Protein AF-A0A1V4XGP1-F1 (afdb_monomer)

Secondary structure (DSSP, 8-state):
----SSS-HHHHHHHHHHHHHTTSEEE-TTS-EEE-HHHHHHHHHHHTS--GGG-----------------------------

Foldseek 3Di:
DDPVDPDPVVVCVVVVVVCVVVVQWDQDPVRDIDGDPVVVVVVVVVCVVPPPVPDDPPPPPPPDDDDDDDDDDDDDDDDDDDD

Structure (mmCIF, N/CA/C/O backbone):
data_AF-A0A1V4XGP1-F1
#
_entry.id   AF-A0A1V4XGP1-F1
#
loop_
_atom_site.group_PDB
_atom_site.id
_atom_site.type_symbol
_atom_site.label_atom_id
_atom_site.label_alt_id
_atom_site.label_comp_id
_atom_site.label_asym_id
_atom_site.label_entity_id
_atom_site.label_seq_id
_atom_site.pdbx_PDB_ins_code
_atom_site.Cartn_x
_atom_site.Cartn_y
_atom_site.Cartn_z
_atom_site.occupancy
_atom_site.B_iso_or_equiv
_atom_site.auth_seq_id
_atom_site.auth_comp_id
_atom_site.auth_asym_id
_atom_site.auth_atom_id
_atom_site.pdbx_PDB_model_num
ATOM 1 N N . MET A 1 1 ? 9.785 -14.941 -13.033 1.00 42.53 1 MET A N 1
ATOM 2 C CA . MET A 1 1 ? 9.124 -13.788 -12.382 1.00 42.53 1 MET A CA 1
ATOM 3 C C . MET A 1 1 ? 7.625 -13.976 -12.537 1.00 42.53 1 MET A C 1
ATOM 5 O O . MET A 1 1 ? 7.117 -13.830 -13.642 1.00 42.53 1 MET A O 1
ATOM 9 N N . SER A 1 2 ? 6.945 -14.425 -11.486 1.00 42.56 2 SER A N 1
ATOM 10 C CA . SER A 1 2 ? 5.509 -14.713 -11.509 1.00 42.56 2 SER A CA 1
ATOM 11 C C . SER A 1 2 ? 4.721 -13.416 -11.695 1.00 42.56 2 SER A C 1
ATOM 13 O O . SER A 1 2 ? 4.628 -12.602 -10.776 1.00 42.56 2 SER A O 1
ATOM 15 N N . ARG A 1 3 ? 4.165 -13.203 -12.892 1.00 60.34 3 ARG A N 1
ATOM 16 C CA . ARG A 1 3 ? 3.145 -12.175 -13.126 1.00 60.34 3 ARG A CA 1
ATOM 17 C C . ARG A 1 3 ? 1.856 -12.672 -12.476 1.00 60.34 3 ARG A C 1
ATOM 19 O O . ARG A 1 3 ? 1.062 -13.343 -13.111 1.00 60.34 3 ARG A O 1
ATOM 26 N N . LEU A 1 4 ? 1.704 -12.408 -11.178 1.00 61.78 4 LEU A N 1
ATOM 27 C CA . LEU A 1 4 ? 0.500 -12.774 -10.418 1.00 61.78 4 LEU A CA 1
ATOM 28 C C . LEU A 1 4 ? -0.737 -11.992 -10.899 1.00 61.78 4 LEU A C 1
ATOM 30 O O . LEU A 1 4 ? -1.871 -12.365 -10.629 1.00 61.78 4 LEU A O 1
ATOM 34 N N . LEU A 1 5 ? -0.504 -10.887 -11.606 1.00 63.38 5 LEU A N 1
ATOM 35 C CA . LEU A 1 5 ? -1.524 -10.046 -12.197 1.00 63.38 5 LEU A CA 1
ATOM 36 C C . LEU A 1 5 ? -1.294 -10.069 -13.707 1.00 63.38 5 LEU A C 1
ATOM 38 O O . LEU A 1 5 ? -0.256 -9.594 -14.169 1.00 63.38 5 LEU A O 1
ATOM 42 N N . ASP A 1 6 ? -2.272 -10.539 -14.481 1.00 73.75 6 ASP A N 1
ATOM 43 C CA . ASP A 1 6 ? -2.339 -10.376 -15.948 1.00 73.75 6 ASP A CA 1
ATOM 44 C C . ASP A 1 6 ? -2.554 -8.902 -16.354 1.00 73.75 6 ASP A C 1
ATOM 46 O O . ASP A 1 6 ? -3.220 -8.570 -17.336 1.00 73.75 6 ASP A O 1
ATOM 50 N N . LYS A 1 7 ? -2.041 -7.973 -15.546 1.00 74.12 7 LYS A N 1
ATOM 51 C CA . LYS A 1 7 ? -2.195 -6.535 -15.688 1.00 74.12 7 LYS A CA 1
ATOM 52 C C . LYS A 1 7 ? -0.830 -5.901 -15.938 1.00 74.12 7 LYS A C 1
ATOM 54 O O . LYS A 1 7 ? 0.154 -6.299 -15.311 1.00 74.12 7 LYS A O 1
ATOM 59 N N . PRO A 1 8 ? -0.764 -4.899 -16.829 1.00 82.25 8 PRO A N 1
ATOM 60 C CA . PRO A 1 8 ? 0.450 -4.125 -17.030 1.00 82.25 8 PRO A CA 1
ATOM 61 C C . PRO A 1 8 ? 0.894 -3.468 -15.719 1.00 82.25 8 PRO A C 1
ATOM 63 O O . PRO A 1 8 ? 0.070 -2.995 -14.929 1.00 82.25 8 PRO A O 1
ATOM 66 N N . PHE A 1 9 ? 2.207 -3.449 -15.489 1.00 80.44 9 PHE A N 1
ATOM 67 C CA . PHE A 1 9 ? 2.816 -2.929 -14.263 1.00 80.44 9 PHE A CA 1
ATOM 68 C C . PHE A 1 9 ? 2.472 -1.453 -14.038 1.00 80.44 9 PHE A C 1
ATOM 70 O O . PHE A 1 9 ? 2.301 -1.009 -12.905 1.00 80.44 9 PHE A O 1
ATOM 77 N N . GLU A 1 10 ? 2.302 -0.709 -15.125 1.00 85.00 10 GLU A N 1
ATOM 78 C CA . GLU A 1 10 ? 1.902 0.691 -15.163 1.00 85.00 10 GLU A CA 1
ATOM 79 C C . GLU A 1 10 ? 0.601 0.936 -14.391 1.00 85.00 10 GLU A C 1
ATOM 81 O O . GLU A 1 10 ? 0.493 1.943 -13.693 1.00 85.00 10 GLU A O 1
ATOM 86 N N . LEU A 1 11 ? -0.350 -0.006 -14.442 1.00 83.44 11 LEU A N 1
ATOM 87 C CA . LEU A 1 11 ? -1.616 0.104 -13.712 1.00 83.44 11 LEU A CA 1
ATOM 88 C C . LEU A 1 11 ? -1.445 -0.137 -12.210 1.00 83.44 11 LEU A C 1
ATOM 90 O O . LEU A 1 11 ? -2.178 0.427 -11.406 1.00 83.44 11 LEU A O 1
ATOM 94 N N . VAL A 1 12 ? -0.468 -0.954 -11.812 1.00 86.62 12 VAL A N 1
ATOM 95 C CA . VAL A 1 12 ? -0.236 -1.305 -10.402 1.00 86.62 12 VAL A CA 1
ATOM 96 C C . VAL A 1 12 ? 0.751 -0.349 -9.729 1.00 86.62 12 VAL A C 1
ATOM 98 O O . VAL A 1 12 ? 0.776 -0.242 -8.505 1.00 86.62 12 VAL A O 1
ATOM 101 N N . LYS A 1 13 ? 1.537 0.397 -10.515 1.00 88.44 13 LYS A N 1
ATOM 102 C CA . LYS A 1 13 ? 2.578 1.317 -10.037 1.00 88.44 13 LYS A CA 1
ATOM 103 C C . LYS A 1 13 ? 2.047 2.330 -9.026 1.00 88.44 13 LYS A C 1
ATOM 105 O O . LYS A 1 13 ? 2.682 2.549 -7.996 1.00 88.44 13 LYS A O 1
ATOM 110 N N . PHE A 1 14 ? 0.883 2.917 -9.301 1.00 90.38 14 PHE A N 1
ATOM 111 C CA . PHE A 1 14 ? 0.243 3.859 -8.383 1.00 90.38 14 PHE A CA 1
ATOM 112 C C . PHE A 1 14 ? -0.143 3.186 -7.057 1.00 90.38 14 PHE A C 1
ATOM 114 O O . PHE A 1 14 ? 0.150 3.717 -5.988 1.00 90.38 14 PHE A O 1
ATOM 121 N N . HIS A 1 15 ? -0.728 1.988 -7.115 1.00 89.12 15 HIS A N 1
ATOM 122 C CA . HIS A 1 15 ? -1.112 1.234 -5.922 1.00 89.12 15 HIS A CA 1
ATOM 123 C C . HIS A 1 15 ? 0.107 0.844 -5.079 1.00 89.12 15 HIS A C 1
ATOM 125 O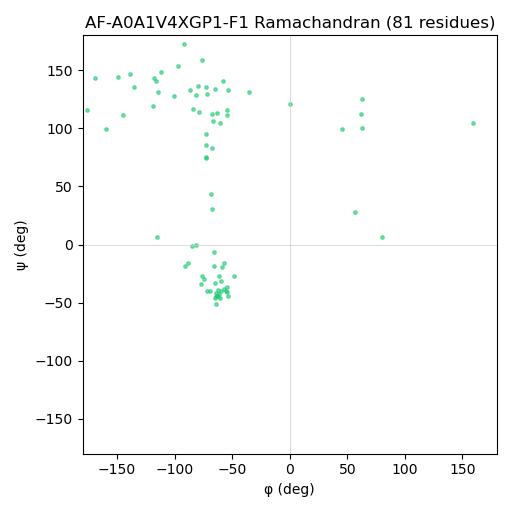 O . HIS A 1 15 ? 0.102 1.053 -3.870 1.00 89.12 15 HIS A O 1
ATOM 131 N N . LEU A 1 16 ? 1.186 0.363 -5.706 1.00 89.62 16 LEU A N 1
ATOM 132 C CA . LEU A 1 16 ? 2.435 0.053 -5.004 1.00 89.62 16 LEU A CA 1
ATOM 133 C C . LEU A 1 16 ? 3.044 1.294 -4.346 1.00 89.62 16 LEU A C 1
ATOM 135 O O . LEU A 1 16 ? 3.509 1.217 -3.210 1.00 89.62 16 LEU A O 1
ATOM 139 N N . TRP A 1 17 ? 3.044 2.434 -5.042 1.00 91.94 17 TRP A N 1
ATOM 140 C CA . TRP A 1 17 ? 3.507 3.696 -4.469 1.00 91.94 17 TRP A CA 1
ATOM 141 C C . TRP A 1 17 ? 2.678 4.091 -3.243 1.00 91.94 17 TRP A C 1
ATOM 143 O O . TRP A 1 17 ? 3.247 4.419 -2.206 1.00 91.94 17 TRP A O 1
ATOM 153 N N . TYR A 1 18 ? 1.350 3.994 -3.329 1.00 93.25 18 TYR A N 1
ATOM 154 C CA . TYR A 1 18 ? 0.454 4.336 -2.227 1.00 93.25 18 TYR A CA 1
ATOM 155 C C . TYR A 1 18 ? 0.670 3.438 -1.000 1.00 93.25 18 TYR A C 1
ATOM 157 O O . TYR A 1 18 ? 0.781 3.935 0.119 1.00 93.25 18 TYR A O 1
ATOM 165 N N . LEU A 1 19 ? 0.799 2.124 -1.208 1.00 92.81 19 LEU A N 1
ATOM 166 C CA . LEU A 1 19 ? 1.060 1.164 -0.132 1.00 92.81 19 LEU A CA 1
ATOM 167 C C . LEU A 1 19 ? 2.404 1.428 0.560 1.00 92.81 19 LEU A C 1
ATOM 169 O O . LEU A 1 19 ? 2.488 1.368 1.787 1.00 92.81 19 LEU A O 1
ATOM 173 N N . LYS A 1 20 ? 3.438 1.788 -0.211 1.00 92.25 20 LYS A N 1
ATOM 174 C CA . LYS A 1 20 ? 4.732 2.219 0.335 1.00 92.25 20 LYS A CA 1
ATOM 175 C C . LYS A 1 20 ? 4.619 3.525 1.118 1.00 92.25 20 LYS A C 1
ATOM 177 O O . LYS A 1 20 ? 5.119 3.601 2.231 1.00 92.25 20 LYS A O 1
ATOM 182 N N . ALA A 1 21 ? 3.928 4.532 0.582 1.00 94.19 21 ALA A N 1
ATOM 183 C CA . ALA A 1 21 ? 3.733 5.820 1.255 1.00 94.19 21 ALA A CA 1
ATOM 184 C C . ALA A 1 21 ? 2.971 5.686 2.587 1.00 94.19 21 ALA A C 1
ATOM 186 O O . ALA A 1 21 ? 3.156 6.489 3.498 1.00 94.19 21 ALA A O 1
ATOM 187 N N . LYS A 1 22 ? 2.127 4.656 2.712 1.00 93.62 22 LYS A N 1
ATOM 188 C CA . LYS A 1 22 ? 1.417 4.300 3.947 1.00 93.62 22 LYS A CA 1
ATOM 189 C C . LYS A 1 22 ? 2.226 3.423 4.909 1.00 93.62 22 LYS A C 1
ATOM 191 O O . LYS A 1 22 ? 1.713 3.103 5.977 1.00 93.62 22 LYS A O 1
ATOM 196 N N . ASN A 1 23 ? 3.458 3.045 4.563 1.00 93.69 23 ASN A N 1
ATOM 197 C CA . ASN A 1 23 ? 4.278 2.073 5.294 1.00 93.69 23 ASN A CA 1
ATOM 198 C C . ASN A 1 23 ? 3.598 0.704 5.468 1.00 93.69 23 ASN A C 1
ATOM 200 O O . ASN A 1 23 ? 3.863 -0.002 6.438 1.00 93.69 23 ASN A O 1
ATOM 204 N N . TRP A 1 24 ? 2.711 0.318 4.546 1.00 94.56 24 TRP A N 1
ATOM 205 C CA . TRP A 1 24 ? 2.063 -1.003 4.549 1.00 94.56 24 TRP A CA 1
ATOM 206 C C . TRP A 1 24 ? 2.884 -2.052 3.797 1.00 94.56 24 TRP A C 1
ATOM 208 O O . TRP A 1 24 ? 2.646 -3.247 3.939 1.00 94.56 24 TRP A O 1
ATOM 218 N N . VAL A 1 25 ? 3.847 -1.602 2.992 1.00 93.69 25 VAL A N 1
ATOM 219 C CA . VAL A 1 25 ? 4.776 -2.448 2.245 1.00 93.69 25 VAL A CA 1
ATOM 220 C C . VAL A 1 25 ? 6.184 -1.887 2.389 1.00 93.69 25 VAL A C 1
ATOM 222 O O . VAL A 1 25 ? 6.388 -0.685 2.213 1.00 93.69 25 VAL A O 1
ATOM 225 N N . G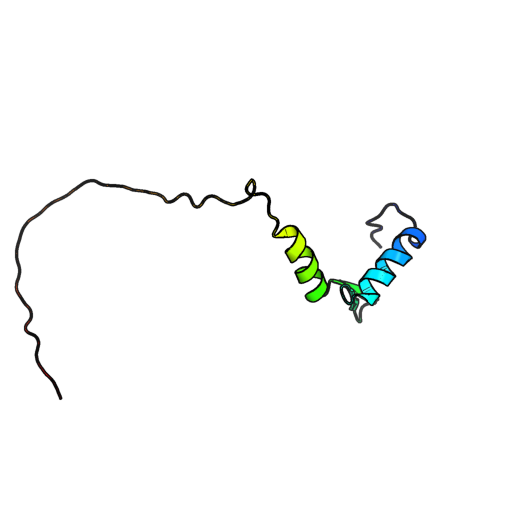LU A 1 26 ? 7.152 -2.762 2.640 1.00 92.25 26 GLU A N 1
ATOM 226 C CA . GLU A 1 26 ? 8.564 -2.424 2.801 1.00 92.25 26 GLU A CA 1
ATOM 227 C C . GLU A 1 26 ? 9.440 -3.086 1.723 1.00 92.25 26 GLU A C 1
ATOM 229 O O . GLU A 1 26 ? 9.148 -4.201 1.273 1.00 92.25 26 GLU A O 1
ATOM 234 N N . PRO A 1 27 ? 10.487 -2.391 1.238 1.00 91.38 27 PRO A N 1
ATOM 235 C CA . PRO A 1 27 ? 11.496 -3.006 0.391 1.00 91.38 27 PRO A CA 1
ATOM 236 C C . PRO A 1 27 ? 12.390 -3.923 1.225 1.00 91.38 27 PRO A C 1
ATOM 238 O O . PRO A 1 27 ? 12.847 -3.542 2.297 1.00 91.38 27 PRO A O 1
ATOM 241 N N . LEU A 1 28 ? 12.667 -5.110 0.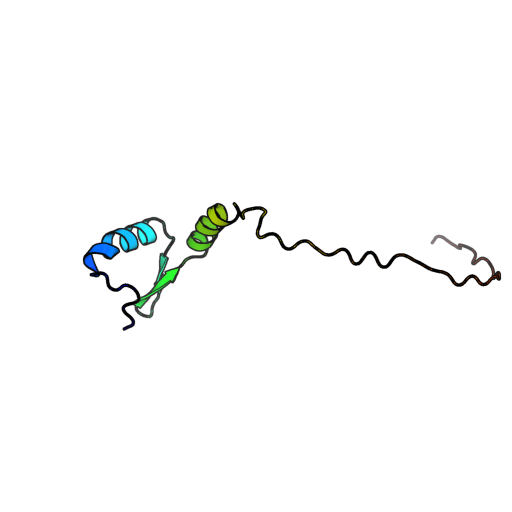699 1.00 90.38 28 LEU A N 1
ATOM 242 C CA . LEU A 1 28 ? 13.616 -6.044 1.285 1.00 90.38 28 LEU A CA 1
ATOM 243 C C . LEU A 1 28 ? 14.979 -5.904 0.599 1.00 90.38 28 LEU A C 1
ATOM 245 O O . LEU A 1 28 ? 15.048 -5.579 -0.590 1.00 90.38 28 LEU A O 1
ATOM 249 N N . ASP A 1 29 ? 16.054 -6.242 1.308 1.00 89.38 29 ASP A N 1
ATOM 250 C CA . ASP A 1 29 ? 17.432 -6.193 0.785 1.00 89.38 29 ASP A CA 1
ATOM 251 C C . ASP A 1 29 ? 17.634 -7.085 -0.454 1.00 89.38 29 ASP A C 1
ATOM 253 O O . ASP A 1 29 ? 18.548 -6.891 -1.252 1.00 89.38 29 ASP A O 1
ATOM 257 N N . THR A 1 30 ? 16.734 -8.048 -0.658 1.00 88.50 30 THR A N 1
ATOM 258 C CA . THR A 1 30 ? 16.694 -8.953 -1.814 1.00 88.50 30 THR A CA 1
ATOM 259 C C . THR A 1 30 ? 16.044 -8.338 -3.062 1.00 88.50 30 THR A C 1
ATOM 261 O O . THR A 1 30 ? 15.926 -9.012 -4.085 1.00 88.50 30 THR A O 1
ATOM 264 N N . GLY A 1 31 ? 15.583 -7.082 -2.994 1.00 84.50 31 GLY A N 1
ATOM 265 C CA . GLY A 1 31 ? 14.868 -6.392 -4.074 1.00 84.50 31 GLY A CA 1
ATOM 266 C C . GLY A 1 31 ? 13.383 -6.758 -4.186 1.00 84.50 31 GLY A C 1
ATOM 267 O O . GLY A 1 31 ? 12.711 -6.340 -5.131 1.00 84.50 31 GLY A O 1
ATOM 268 N N . GLN A 1 32 ? 12.863 -7.537 -3.236 1.00 87.31 32 GLN A N 1
ATOM 269 C CA . GLN A 1 32 ? 11.449 -7.905 -3.144 1.00 87.31 32 GLN A CA 1
ATOM 270 C C . GLN A 1 32 ? 10.672 -6.917 -2.261 1.00 87.31 32 GLN A C 1
ATOM 272 O O . GLN A 1 32 ? 11.247 -6.023 -1.642 1.00 87.31 32 GLN A O 1
ATOM 277 N N . LEU A 1 33 ? 9.349 -7.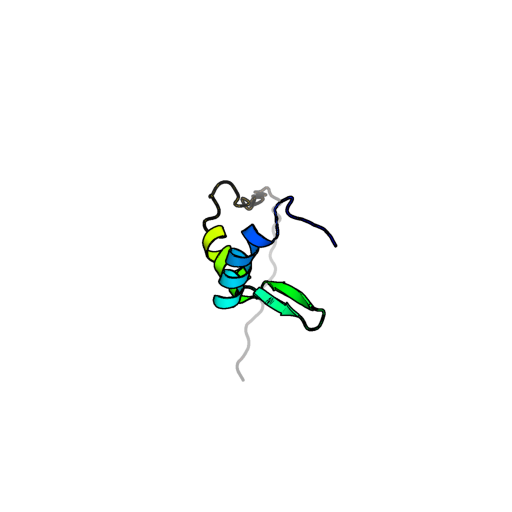066 -2.222 1.00 89.00 33 LEU A N 1
ATOM 278 C CA . LEU A 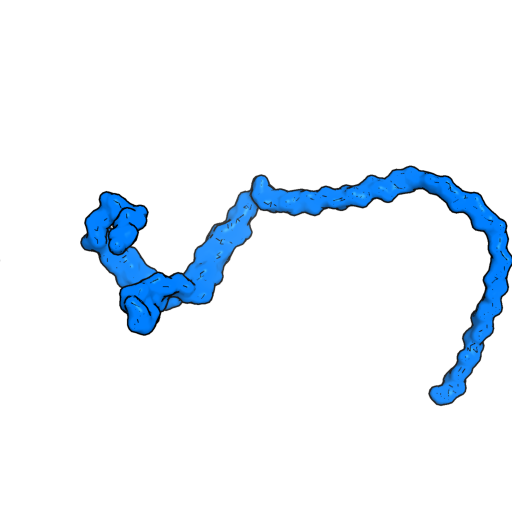1 33 ? 8.464 -6.285 -1.361 1.00 89.00 33 LEU A CA 1
ATOM 279 C C . LEU A 1 33 ? 7.809 -7.206 -0.334 1.00 89.00 33 LEU A C 1
ATOM 281 O O . LEU A 1 33 ? 7.260 -8.239 -0.716 1.00 89.00 33 LEU A O 1
ATOM 285 N N . ALA A 1 34 ? 7.838 -6.808 0.934 1.00 92.81 34 ALA A N 1
ATOM 286 C CA . ALA A 1 34 ? 7.152 -7.487 2.029 1.00 92.81 34 ALA A CA 1
ATOM 287 C C . ALA A 1 34 ? 6.004 -6.618 2.558 1.00 92.81 34 ALA A C 1
ATOM 289 O O . ALA A 1 34 ? 6.073 -5.391 2.505 1.00 92.81 34 ALA A O 1
ATOM 290 N N . ILE A 1 35 ? 4.931 -7.243 3.044 1.00 93.75 35 ILE A N 1
ATOM 291 C CA . ILE A 1 35 ? 3.843 -6.536 3.734 1.00 93.75 35 ILE A CA 1
ATOM 292 C C . ILE A 1 35 ? 4.286 -6.318 5.181 1.00 93.75 35 ILE A C 1
ATOM 294 O O . ILE A 1 35 ? 4.692 -7.271 5.842 1.00 93.75 35 ILE A O 1
ATOM 298 N N . SER A 1 36 ? 4.207 -5.081 5.668 1.00 94.88 36 SER A N 1
ATOM 299 C CA . SER A 1 36 ? 4.611 -4.750 7.037 1.00 94.88 36 SER A CA 1
ATOM 300 C C . SER A 1 36 ? 3.565 -5.211 8.057 1.00 94.88 36 SER A C 1
ATOM 302 O O . SER A 1 36 ? 2.382 -5.338 7.733 1.00 94.88 36 SER A O 1
ATOM 304 N N . ALA A 1 37 ? 3.971 -5.381 9.321 1.00 93.88 37 ALA A N 1
ATOM 305 C CA . ALA A 1 37 ? 3.039 -5.674 10.417 1.00 93.88 37 ALA A CA 1
ATOM 306 C C . ALA A 1 37 ? 1.911 -4.627 10.510 1.00 93.88 37 ALA A C 1
ATOM 308 O O . ALA A 1 37 ? 0.743 -4.984 1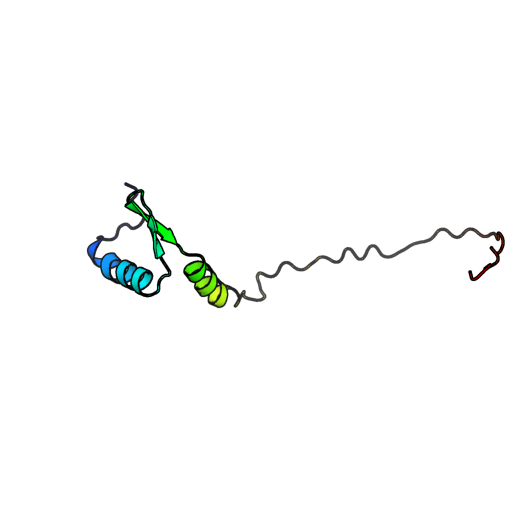0.610 1.00 93.88 37 ALA A O 1
ATOM 309 N N . LEU A 1 38 ? 2.239 -3.340 10.335 1.00 93.19 38 LEU A N 1
ATOM 310 C CA . LEU A 1 38 ? 1.249 -2.258 10.264 1.00 93.19 38 LEU A CA 1
ATOM 311 C C . LEU A 1 38 ? 0.244 -2.439 9.118 1.00 93.19 38 LEU A C 1
ATOM 313 O O . LEU A 1 38 ? -0.939 -2.142 9.281 1.00 93.19 38 LEU A O 1
ATOM 317 N N . GLY A 1 39 ? 0.714 -2.894 7.953 1.00 91.75 39 GLY A N 1
ATOM 318 C CA . GLY A 1 39 ? -0.146 -3.192 6.811 1.00 91.75 39 GLY A CA 1
ATOM 319 C C . GLY A 1 39 ? -1.112 -4.340 7.103 1.00 91.75 39 GLY A C 1
ATOM 320 O O . GLY A 1 39 ? -2.292 -4.243 6.766 1.00 91.75 39 GLY A O 1
ATOM 321 N N . VAL A 1 40 ? -0.631 -5.390 7.776 1.00 91.81 40 VAL A N 1
ATOM 322 C CA . VAL A 1 40 ? -1.459 -6.522 8.220 1.00 91.81 40 VAL A CA 1
ATOM 32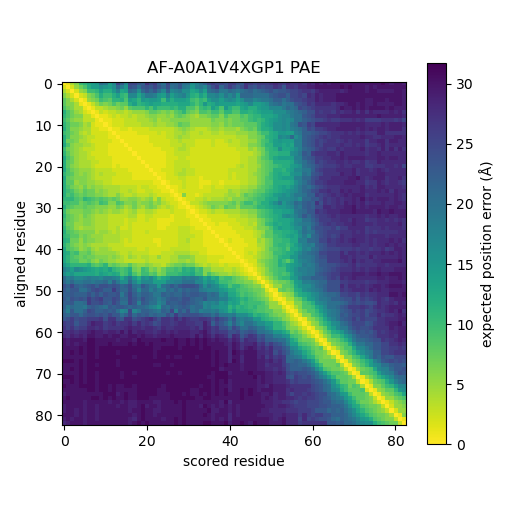3 C C . VAL A 1 40 ? -2.504 -6.061 9.235 1.00 91.81 40 VAL A C 1
ATOM 325 O O . VAL A 1 40 ? -3.693 -6.282 9.016 1.00 91.81 40 VAL A O 1
ATOM 328 N N . ASP A 1 41 ? -2.091 -5.344 10.282 1.00 90.75 41 ASP A N 1
ATOM 329 C CA . ASP A 1 41 ? -2.989 -4.850 11.333 1.00 90.75 41 ASP A CA 1
ATOM 330 C C . ASP A 1 41 ? -4.115 -3.981 10.766 1.00 90.75 41 ASP A C 1
ATOM 332 O O . ASP A 1 41 ? -5.256 -4.034 11.227 1.00 90.75 41 ASP A O 1
ATOM 336 N N . GLN A 1 42 ? -3.810 -3.159 9.759 1.00 88.25 42 GLN A N 1
ATOM 337 C CA . GLN A 1 42 ? -4.802 -2.281 9.154 1.00 88.25 42 GLN A CA 1
ATOM 338 C C . GLN A 1 42 ? -5.865 -3.050 8.364 1.00 88.25 42 GLN A C 1
ATOM 340 O O . GLN A 1 42 ? -7.039 -2.698 8.443 1.00 88.25 42 GLN A O 1
ATOM 345 N N . ILE A 1 43 ? -5.476 -4.090 7.626 1.00 84.50 43 ILE A N 1
ATOM 346 C CA . ILE A 1 43 ? -6.416 -4.932 6.873 1.00 84.50 43 ILE A CA 1
ATOM 347 C C . ILE A 1 43 ? -7.233 -5.798 7.829 1.00 84.50 43 ILE A C 1
ATOM 349 O O . ILE A 1 43 ? -8.436 -5.972 7.636 1.00 84.50 43 ILE A O 1
ATOM 353 N N . GLU A 1 44 ? -6.602 -6.324 8.876 1.00 85.56 44 GLU A N 1
ATOM 354 C CA . GLU A 1 44 ? -7.292 -7.146 9.862 1.00 85.56 44 GLU A CA 1
ATOM 355 C C . GLU A 1 44 ? -8.340 -6.339 10.638 1.00 85.56 44 GLU A C 1
ATOM 357 O O . GLU A 1 44 ? -9.418 -6.862 10.881 1.00 85.56 44 GLU A O 1
ATOM 362 N N . LYS A 1 45 ? -8.147 -5.039 10.908 1.00 84.06 45 LYS A N 1
ATOM 363 C CA . LYS A 1 45 ? -9.227 -4.185 11.456 1.00 84.06 45 LYS A CA 1
ATOM 364 C C . LYS A 1 45 ? -10.493 -4.190 10.596 1.00 84.06 45 LYS A C 1
ATOM 366 O O . LYS A 1 45 ? -11.596 -4.237 11.138 1.00 84.06 45 LYS A O 1
ATOM 371 N N . ASP A 1 46 ? -10.338 -4.170 9.276 1.00 73.62 46 ASP A N 1
ATOM 372 C CA . ASP A 1 46 ? -11.466 -4.191 8.345 1.00 73.62 46 ASP A CA 1
ATOM 373 C C . ASP A 1 46 ? -12.057 -5.609 8.213 1.00 73.62 46 ASP A C 1
ATOM 375 O O . ASP A 1 46 ? -13.273 -5.765 8.099 1.00 73.62 46 ASP A O 1
ATOM 379 N N . ARG A 1 47 ? -11.222 -6.659 8.289 1.00 69.75 47 ARG A N 1
ATOM 380 C CA . ARG A 1 47 ? -11.658 -8.072 8.246 1.00 69.75 47 ARG A CA 1
ATOM 381 C C . ARG A 1 47 ? -12.290 -8.567 9.545 1.00 69.75 47 ARG A C 1
ATOM 383 O O . ARG A 1 47 ? -13.143 -9.447 9.484 1.00 69.75 47 ARG A O 1
ATOM 390 N N . LEU A 1 48 ? -11.927 -7.990 10.691 1.00 60.53 48 LEU A N 1
ATOM 391 C CA . LEU A 1 48 ? -12.527 -8.255 12.002 1.00 60.53 48 LEU A CA 1
ATOM 392 C C . LEU A 1 48 ? -13.991 -7.805 12.085 1.00 60.53 48 LEU A C 1
ATOM 394 O O . LEU A 1 48 ? -14.689 -8.199 13.019 1.00 60.53 48 LEU A O 1
ATOM 398 N N . GLN A 1 49 ? -14.520 -7.121 11.062 1.00 60.50 49 GLN A N 1
ATOM 399 C CA . GLN A 1 49 ? -15.950 -7.185 10.735 1.00 60.50 49 GLN A CA 1
ATOM 400 C C . GLN A 1 49 ? -16.338 -8.577 10.198 1.00 60.50 49 GLN A C 1
ATOM 402 O O . GLN A 1 49 ? -17.058 -8.701 9.203 1.00 60.50 49 GLN A O 1
ATOM 407 N N . LEU A 1 50 ? -15.834 -9.635 10.840 1.00 59.84 50 LEU A N 1
ATOM 408 C CA . LEU A 1 50 ? -16.136 -11.015 10.524 1.00 59.84 50 LEU A CA 1
ATOM 409 C C . LEU A 1 50 ? -17.658 -11.123 10.560 1.00 59.84 50 LEU A C 1
ATOM 411 O O . LEU A 1 50 ? -18.283 -10.877 11.598 1.00 59.84 50 LEU A O 1
ATOM 415 N N . ARG A 1 51 ? -18.274 -11.426 9.414 1.00 59.03 51 ARG A N 1
ATOM 416 C CA . ARG A 1 51 ? -19.706 -11.715 9.401 1.00 59.03 51 ARG A CA 1
ATOM 417 C C . ARG A 1 51 ? -19.938 -12.818 10.427 1.00 59.03 51 ARG A C 1
ATOM 419 O O . ARG A 1 51 ? -19.177 -13.786 10.462 1.00 59.03 51 ARG A O 1
ATOM 426 N N . LYS A 1 52 ? -20.955 -12.642 11.279 1.00 61.84 52 LYS A N 1
ATOM 427 C CA . LYS A 1 52 ? -21.307 -13.590 12.355 1.00 61.84 52 LYS A CA 1
ATOM 428 C C . LYS A 1 52 ? -21.379 -15.038 11.845 1.00 61.84 52 LYS A C 1
ATOM 430 O O . LYS A 1 52 ? -21.080 -15.967 12.579 1.00 61.84 52 LYS A O 1
ATOM 435 N N . ASP A 1 53 ? -21.677 -15.175 10.561 1.00 65.94 53 ASP A N 1
ATOM 436 C CA . ASP A 1 53 ? -21.749 -16.373 9.732 1.00 65.94 53 ASP A CA 1
ATOM 437 C C . ASP A 1 53 ? -20.453 -17.219 9.678 1.00 65.94 53 ASP A C 1
ATOM 439 O O . ASP A 1 53 ? -20.506 -18.373 9.260 1.00 65.94 53 ASP A O 1
ATOM 443 N N . HIS A 1 54 ? -19.293 -16.682 10.081 1.00 62.31 54 HIS A N 1
ATOM 444 C CA . HIS A 1 54 ? -18.001 -17.390 10.068 1.00 62.31 54 HIS A CA 1
ATOM 445 C C . HIS A 1 54 ? -17.395 -17.629 11.458 1.00 62.31 54 HIS A C 1
ATOM 447 O O . HIS A 1 54 ? -16.261 -18.105 11.551 1.00 62.31 54 HIS A O 1
ATOM 453 N N . LEU A 1 55 ? -18.110 -17.307 12.544 1.00 71.12 55 LEU A N 1
ATOM 454 C CA . LEU A 1 55 ? -17.657 -17.693 13.878 1.00 71.12 55 LEU A CA 1
ATOM 455 C C . LEU A 1 55 ? -17.827 -19.201 14.069 1.00 71.12 55 LEU A C 1
ATOM 457 O O . LEU A 1 55 ? -18.906 -19.752 13.863 1.00 71.12 55 LEU A O 1
ATOM 461 N N . LEU A 1 56 ? -16.761 -19.859 14.520 1.00 73.62 56 LEU A N 1
ATOM 462 C CA . LEU A 1 56 ? -16.846 -21.229 15.003 1.00 73.62 56 LEU A CA 1
ATOM 463 C C . LEU A 1 56 ? -17.669 -21.218 16.292 1.00 73.62 56 LEU A C 1
ATOM 465 O O . LEU A 1 56 ? -17.237 -20.678 17.310 1.00 73.62 56 LEU A O 1
ATOM 469 N N . THR A 1 57 ? -18.864 -21.801 16.254 1.00 68.19 57 THR A N 1
ATOM 470 C CA . THR A 1 57 ? -19.594 -22.141 17.473 1.00 68.19 57 THR A CA 1
ATOM 471 C C . THR A 1 57 ? -18.773 -23.167 18.236 1.00 68.19 57 THR A C 1
ATOM 473 O O . THR A 1 57 ? -18.594 -24.294 17.768 1.00 68.19 57 THR A O 1
ATOM 476 N N . VAL A 1 58 ? -18.271 -22.775 19.409 1.00 67.75 58 VAL A N 1
ATOM 477 C CA . VAL A 1 58 ? -17.830 -23.735 20.421 1.00 67.75 58 VAL A CA 1
ATOM 478 C C . VAL A 1 58 ? -19.018 -24.654 20.668 1.00 67.75 58 VAL A C 1
ATOM 480 O O . VAL A 1 58 ? -20.063 -24.224 21.149 1.00 67.75 58 VAL A O 1
ATOM 483 N N . SER A 1 59 ? -18.880 -25.908 20.246 1.00 65.00 59 SER A N 1
ATOM 484 C CA . SER A 1 59 ? -19.780 -26.962 20.683 1.00 65.00 59 SER A CA 1
ATOM 485 C C . SER A 1 59 ? -19.384 -27.223 22.126 1.00 65.00 59 SER A C 1
ATOM 487 O O . SER A 1 59 ? -18.385 -27.892 22.381 1.00 65.00 59 SER A O 1
ATOM 489 N N . GLU A 1 60 ? -20.082 -26.588 23.064 1.00 62.22 60 GLU A N 1
ATOM 490 C CA . GLU A 1 60 ? -20.047 -27.038 24.446 1.00 62.22 60 GLU A CA 1
ATOM 491 C C . GLU A 1 60 ? -20.588 -28.464 24.416 1.00 62.22 60 GLU A C 1
ATOM 493 O O . GLU A 1 60 ? -21.777 -28.689 24.188 1.00 62.22 60 GLU A O 1
ATOM 498 N N . ASP A 1 61 ? -19.684 -29.432 24.535 1.00 60.22 61 ASP A N 1
ATOM 499 C CA . ASP A 1 61 ? -20.031 -30.829 24.724 1.00 60.22 61 ASP A CA 1
ATOM 500 C C . ASP A 1 61 ? -20.671 -30.928 26.113 1.00 60.22 61 ASP A C 1
ATOM 502 O O . ASP A 1 61 ? -20.010 -31.160 27.128 1.00 60.22 61 ASP A O 1
ATOM 506 N N . VAL A 1 62 ? -21.969 -30.622 26.183 1.00 55.69 62 VAL A N 1
ATOM 507 C CA . VAL A 1 62 ? -22.797 -30.829 27.369 1.00 55.69 62 VAL A CA 1
ATOM 508 C C . VAL A 1 62 ? -23.029 -32.334 27.484 1.00 55.69 62 VAL A C 1
ATOM 510 O O . VAL A 1 62 ? -24.104 -32.859 27.200 1.00 55.69 62 VAL A O 1
ATOM 513 N N . GLY A 1 63 ? -21.983 -33.041 27.907 1.00 47.66 63 GLY A N 1
ATOM 514 C CA . GLY A 1 63 ? -22.049 -34.404 28.412 1.00 47.66 63 GLY A CA 1
ATOM 515 C C . GLY A 1 63 ? -22.684 -34.405 29.801 1.00 47.66 63 GLY A C 1
ATOM 516 O O . GLY A 1 63 ? -21.996 -34.515 30.814 1.00 47.66 63 GLY A O 1
ATOM 517 N N . GLY A 1 64 ? -24.003 -34.225 29.851 1.00 44.53 64 GLY A N 1
ATOM 518 C CA . GLY A 1 64 ? -24.801 -34.324 31.068 1.00 44.53 64 GLY A CA 1
ATOM 519 C C . GLY A 1 64 ? -25.201 -35.766 31.405 1.00 44.53 64 GLY A C 1
ATOM 520 O O . GLY A 1 64 ? -25.993 -36.356 30.684 1.00 44.53 64 GLY A O 1
ATOM 521 N N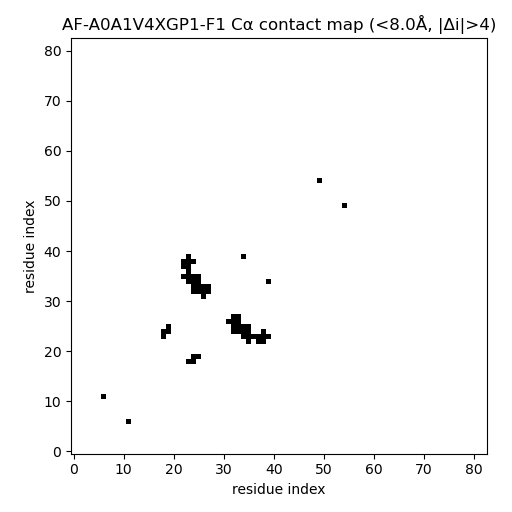 . GLN A 1 65 ? -24.696 -36.238 32.556 1.00 42.91 65 GLN A N 1
ATOM 522 C CA . GLN A 1 65 ? -25.306 -37.146 33.555 1.00 42.91 65 GLN A CA 1
ATOM 523 C C . GLN A 1 65 ? -25.701 -38.596 33.196 1.00 42.91 65 GLN A C 1
ATOM 525 O O . GLN A 1 65 ? -26.593 -38.830 32.392 1.00 42.91 65 GLN A O 1
ATOM 530 N N . ALA A 1 66 ? -25.182 -39.564 33.975 1.00 36.84 66 ALA A N 1
ATOM 531 C CA . ALA A 1 66 ? -25.943 -40.212 35.064 1.00 36.84 66 ALA A CA 1
ATOM 532 C C . ALA A 1 66 ? -25.093 -41.236 35.871 1.00 36.84 66 ALA A C 1
ATOM 534 O O . ALA A 1 66 ? -24.656 -42.253 35.348 1.00 36.84 66 ALA A O 1
ATOM 535 N N . GLU A 1 67 ? -24.900 -40.920 37.158 1.00 37.91 67 GLU A N 1
ATOM 536 C CA . GLU A 1 67 ? -25.059 -41.790 38.344 1.00 37.91 67 GLU A CA 1
ATOM 537 C C . GLU A 1 67 ? -24.209 -43.068 38.541 1.00 37.91 67 GLU A C 1
ATOM 539 O O . GLU A 1 67 ? -24.474 -44.123 37.975 1.00 37.91 67 GLU A O 1
ATOM 544 N N . HIS A 1 68 ? -23.335 -43.037 39.559 1.00 35.69 68 HIS A N 1
ATOM 545 C CA . HIS A 1 68 ? -23.325 -44.114 40.556 1.00 35.69 68 HIS A CA 1
ATOM 546 C C . HIS A 1 68 ? -22.990 -43.572 41.950 1.00 35.69 68 HIS A C 1
ATOM 548 O O . HIS A 1 68 ? -21.886 -43.100 42.220 1.00 35.69 68 HIS A O 1
ATOM 554 N N . SER A 1 69 ? -23.997 -43.609 42.817 1.00 42.06 69 SER A N 1
ATOM 555 C CA . SER A 1 69 ? -23.884 -43.467 44.261 1.00 42.06 69 SER A CA 1
ATOM 556 C C . SER A 1 69 ? -23.094 -44.639 44.838 1.00 42.06 69 SER A C 1
ATOM 558 O O . SER A 1 69 ? -23.463 -45.779 44.564 1.00 42.06 69 SER A O 1
ATOM 560 N N . ASP A 1 70 ? -22.132 -44.390 45.726 1.00 38.88 70 ASP A N 1
ATOM 561 C CA . ASP A 1 70 ? -22.059 -45.241 46.910 1.00 38.88 70 ASP A CA 1
ATOM 562 C C . ASP A 1 70 ? -21.506 -44.516 48.136 1.00 38.88 70 ASP A C 1
ATOM 564 O O . ASP A 1 70 ? -20.673 -43.611 48.073 1.00 38.88 70 ASP A O 1
ATOM 568 N N . THR A 1 71 ? -22.087 -44.910 49.253 1.00 42.59 71 THR A N 1
ATOM 569 C CA . THR A 1 71 ? -22.016 -44.334 50.585 1.00 42.59 71 THR A CA 1
ATOM 570 C C . THR A 1 71 ? -20.811 -44.891 51.335 1.00 42.59 71 THR A C 1
ATOM 572 O O . THR A 1 71 ? -20.648 -46.104 51.373 1.00 42.59 71 THR A O 1
ATOM 575 N N . ALA A 1 72 ? -20.022 -44.027 51.983 1.00 39.94 72 ALA A N 1
ATOM 576 C CA . ALA A 1 72 ? -19.536 -44.175 53.367 1.00 39.94 72 ALA A CA 1
ATOM 577 C C . ALA A 1 72 ? -18.283 -43.314 53.614 1.00 39.94 72 ALA A C 1
ATOM 579 O O . ALA A 1 72 ? -17.173 -43.632 53.201 1.00 39.94 72 ALA A O 1
ATOM 580 N N . ASP A 1 73 ? -18.500 -42.209 54.320 1.00 42.25 73 ASP A N 1
ATOM 581 C CA . ASP A 1 73 ? -17.926 -41.999 55.650 1.00 42.25 73 ASP A CA 1
ATOM 582 C C . ASP A 1 73 ? -16.430 -42.343 55.852 1.00 42.25 73 ASP A C 1
ATOM 584 O O . ASP A 1 73 ? -16.061 -43.479 56.151 1.00 42.25 73 ASP A O 1
ATOM 588 N N . SER A 1 74 ? -15.554 -41.329 55.811 1.00 42.94 74 SER A N 1
ATOM 589 C CA . SER A 1 74 ? -14.385 -41.330 56.701 1.00 42.94 74 SER A CA 1
ATOM 590 C C . SER A 1 74 ? -13.754 -39.947 56.912 1.00 42.94 74 SER A C 1
ATOM 592 O O . SER A 1 74 ? -12.960 -39.455 56.118 1.00 42.94 74 SER A O 1
ATOM 594 N N . LEU A 1 75 ? -14.127 -39.365 58.053 1.00 46.41 75 LEU A N 1
ATOM 595 C CA . LEU A 1 75 ? -13.246 -38.770 59.065 1.00 46.41 75 LEU A CA 1
ATOM 596 C C . LEU A 1 75 ? -12.362 -37.562 58.684 1.00 46.41 75 LEU A C 1
ATOM 598 O O . LEU A 1 75 ? -11.246 -37.664 58.186 1.00 46.41 75 LEU A O 1
ATOM 602 N N . ALA A 1 76 ? -12.888 -36.405 59.094 1.00 46.31 76 ALA A N 1
ATOM 603 C CA . ALA A 1 76 ? -12.221 -35.223 59.642 1.00 46.31 76 ALA A CA 1
ATOM 604 C C . ALA A 1 76 ? -10.682 -35.258 59.793 1.00 46.31 76 ALA A C 1
ATOM 606 O O . ALA A 1 76 ? -10.134 -35.996 60.611 1.00 46.31 76 ALA A O 1
ATOM 607 N N . PHE A 1 77 ? -10.011 -34.308 59.133 1.00 39.00 77 PHE A N 1
ATOM 608 C CA . PHE A 1 77 ? -8.648 -33.883 59.466 1.00 39.00 77 PHE A CA 1
ATOM 609 C C . PHE A 1 77 ? -8.675 -32.568 60.272 1.00 39.00 77 PHE A C 1
ATOM 611 O O . PHE A 1 77 ? -9.304 -31.603 59.832 1.00 39.00 77 PHE A O 1
ATOM 618 N N . PRO A 1 78 ? -8.007 -32.484 61.441 1.00 54.00 78 PRO A N 1
ATOM 619 C CA . PRO A 1 78 ? -7.997 -31.278 62.261 1.00 54.00 78 PRO A CA 1
ATOM 620 C C . PRO A 1 78 ? -7.006 -30.227 61.737 1.00 54.00 78 PRO A C 1
ATOM 622 O O . PRO A 1 78 ? -5.854 -30.521 61.423 1.00 54.00 78 PRO A O 1
ATOM 625 N N . GLN A 1 79 ? -7.448 -28.970 61.723 1.00 52.81 79 GLN A N 1
ATOM 626 C CA . GLN A 1 79 ? -6.640 -27.793 61.411 1.00 52.81 79 GLN A CA 1
ATOM 627 C C . GLN A 1 79 ? -5.776 -27.396 62.631 1.00 52.81 79 GLN A C 1
ATOM 629 O O . GLN A 1 79 ? -6.289 -26.981 63.668 1.00 52.81 79 GLN A O 1
ATOM 634 N N . LYS A 1 80 ? -4.450 -27.505 62.504 1.00 43.25 80 LYS A N 1
ATOM 635 C CA . LYS A 1 80 ? -3.413 -26.928 63.388 1.00 43.25 80 LYS A CA 1
ATOM 636 C C . LYS A 1 80 ? -2.305 -26.393 62.478 1.00 43.25 80 LYS A C 1
ATOM 638 O O . LYS A 1 80 ? -2.024 -27.014 61.467 1.00 43.25 80 LYS A O 1
ATOM 643 N N . SER A 1 81 ? -1.574 -25.326 62.750 1.00 43.03 81 SER A N 1
ATOM 644 C CA . SER A 1 81 ? -1.644 -24.225 63.705 1.00 43.03 81 SER A CA 1
ATOM 645 C C . SER A 1 81 ? -0.581 -23.232 63.235 1.00 43.03 81 SER A C 1
ATOM 647 O O . SER A 1 81 ? 0.487 -23.635 62.782 1.00 43.03 81 SER A O 1
ATOM 649 N N . ARG A 1 82 ? -0.908 -21.952 63.373 1.00 42.41 82 ARG A N 1
ATOM 650 C CA . ARG A 1 82 ? -0.048 -20.766 63.310 1.00 42.41 82 ARG A CA 1
ATOM 651 C C . ARG A 1 82 ? 1.366 -20.997 63.888 1.00 42.41 82 ARG A C 1
ATOM 653 O O . ARG A 1 82 ? 1.472 -21.448 65.027 1.00 42.41 82 ARG A O 1
ATOM 660 N N . PHE A 1 83 ? 2.388 -20.589 63.137 1.00 46.59 83 PHE A N 1
ATOM 661 C CA . PHE A 1 83 ? 3.633 -20.001 63.641 1.00 46.59 83 PHE A CA 1
ATOM 662 C C . PHE A 1 83 ? 3.900 -18.732 62.839 1.00 46.59 83 PHE A C 1
ATOM 664 O O . PHE A 1 83 ? 3.678 -18.780 61.608 1.00 46.59 83 PHE A O 1
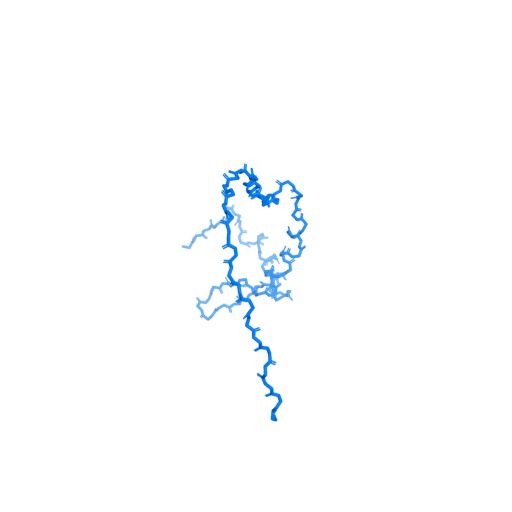#

Solvent-accessible surface area (backbone atoms only — not comparable to full-atom values): 5801 Å² total; per-residue (Å²): 131,87,72,88,53,102,58,65,64,79,75,47,48,62,56,55,49,51,37,40,76,69,55,25,34,42,81,42,99,86,77,48,79,43,75,29,72,65,32,51,54,57,52,46,62,66,54,67,65,56,58,78,91,72,63,81,75,79,76,76,80,80,82,76,84,83,88,84,87,84,88,78,90,81,81,87,83,85,93,81,77,94,131

Nearest PDB structures (foldseek):
  1bi3-assembly1_A  TM=7.569E-01  e=3.068E+00  Corynebacterium diphtheriae
  4gcv-assembly2_D  TM=5.986E-01  e=3.285E+00  Pseudomonas aeruginosa PAO1
  6f41-assembly1_P  TM=4.526E-01  e=3.519E+00  Saccharomyces cerevisiae S288C
  7z1n-assembly1_P  TM=4.595E-01  e=4.629E+00  Saccharomyces cerevisiae W303
  7z31-assembly1_P  TM=4.107E-01  e=3.519E+00  Saccharomyces cerevisiae S288C

Radius of gyration: 30.41 Å; Cα contacts (8 Å, |Δi|>4): 30; chains: 1; bounding box: 43×51×81 Å

Mean predicted aligned error: 17.3 Å

Sequence (83 aa):
MSRLLDKPFELVKFHLWYLKAKNWVEPLDTGQLAISALGVDQIEKDRLQLRKDHLLTVSEDVGGQAEHSDTADSLAFPQKSRF

pLDDT: mean 70.32, std 20.14, range [35.69, 94.88]